Protein AF-A0A1G8S8K9-F1 (afdb_monomer)

pLDDT: mean 72.61, std 5.82, range [53.28, 82.94]

Radius of gyration: 15.84 Å; Cα contacts (8 Å, |Δi|>4): 30; chains: 1; bounding box: 36×15×46 Å

Secondary structure (DSSP, 8-state):
-HHHHHHHHHHHHHHHHHHHHHHHHHHHS-GGGS-HHHHHHHHHHHHHHHHHHHHHHHHHHHHHHHHHH-

Foldseek 3Di:
DLVVVLVVLVVQLVVLVVLLVVLVVVVVPDCVPDDPVVSVVSVVCNVCSVVSNVVSVVVNVVSVVVVVVD

Nearest PDB structures (foldseek):
  5mto-assembly1_A  TM=7.985E-01  e=4.546E+00  Homo sapiens
  8cok-assembly1_A  TM=7.612E-01  e=7.504E+00  Homo sapiens
  6zw7-assembly1_A  TM=5.038E-01  e=7.048E+00  Nostoc punctiforme

Solvent-accessible surface area (backbone atoms only — not comparable to full-atom values): 3969 Å² total; per-residue (Å²): 120,65,67,64,52,51,66,53,42,54,58,52,40,50,51,37,50,51,52,40,52,52,46,56,51,50,71,74,42,77,62,86,82,47,58,71,73,58,40,55,51,50,53,52,46,59,71,46,38,59,56,54,35,51,53,42,50,51,53,47,50,52,54,52,51,52,62,75,76,106

Sequence (70 aa):
MTELVVALLTPAVLASATMWCSLRVIVVVDLDFLPAGCRRRIEWWQAHAGYLYLACVVLAIVAIAHQITS

Structure (mmCIF, N/CA/C/O backbone):
data_AF-A0A1G8S8K9-F1
#
_entry.id   AF-A0A1G8S8K9-F1
#
loop_
_atom_site.group_PDB
_atom_site.id
_atom_site.type_symbol
_atom_site.label_atom_id
_atom_site.label_alt_id
_atom_site.label_comp_id
_atom_site.label_asym_id
_atom_site.label_entity_id
_atom_site.label_seq_id
_atom_site.pdbx_PDB_ins_code
_atom_site.Cartn_x
_atom_site.Cartn_y
_atom_site.Cartn_z
_atom_site.occupancy
_atom_site.B_iso_or_equiv
_atom_site.auth_seq_id
_atom_site.auth_comp_id
_atom_site.auth_asym_id
_atom_site.auth_atom_id
_atom_site.pdbx_PDB_model_num
ATOM 1 N N . MET A 1 1 ? -21.890 -3.845 15.933 1.00 53.28 1 MET A N 1
ATOM 2 C CA . MET A 1 1 ? -21.396 -3.270 14.655 1.00 53.28 1 MET A CA 1
ATOM 3 C C . MET A 1 1 ? -19.880 -3.044 14.646 1.00 53.28 1 MET A C 1
ATOM 5 O O . MET A 1 1 ? -19.314 -2.954 13.569 1.00 53.28 1 MET A O 1
ATOM 9 N N . THR A 1 2 ? -19.213 -2.988 15.801 1.00 58.31 2 THR A N 1
ATOM 10 C CA . THR A 1 2 ? -17.783 -2.664 15.961 1.00 58.31 2 THR A CA 1
ATOM 11 C C . THR A 1 2 ? -16.819 -3.775 15.523 1.00 58.31 2 THR A C 1
ATOM 13 O O . THR A 1 2 ? -15.854 -3.485 14.825 1.00 58.31 2 THR A O 1
ATOM 16 N N . GLU A 1 3 ? -17.103 -5.047 15.825 1.00 62.44 3 GLU A N 1
ATOM 17 C CA . GLU A 1 3 ? -16.243 -6.176 15.406 1.00 62.44 3 GLU A CA 1
ATOM 18 C C . GLU A 1 3 ? -16.143 -6.322 13.885 1.00 62.44 3 GLU A C 1
ATOM 20 O O . GLU A 1 3 ? -15.075 -6.599 13.349 1.00 62.44 3 GLU A O 1
ATOM 25 N N . LEU A 1 4 ? -17.246 -6.067 13.179 1.00 64.69 4 LEU A N 1
ATOM 26 C CA . LEU A 1 4 ? -17.318 -6.143 11.720 1.00 64.69 4 LEU A CA 1
ATOM 27 C C . LEU A 1 4 ? -16.444 -5.070 11.051 1.00 64.69 4 LEU A C 1
ATOM 29 O O . LEU A 1 4 ? -15.806 -5.338 10.039 1.00 64.69 4 LEU A O 1
ATOM 33 N N . VAL A 1 5 ? -16.375 -3.870 11.636 1.00 65.38 5 VAL A N 1
ATOM 34 C CA . VAL A 1 5 ? -15.551 -2.763 11.124 1.00 65.38 5 VAL A CA 1
ATOM 35 C C . VAL A 1 5 ? -14.066 -3.049 11.332 1.00 65.38 5 VAL A C 1
ATOM 37 O O . VAL A 1 5 ? -13.277 -2.880 10.405 1.00 65.38 5 VAL A O 1
ATOM 40 N N . VAL A 1 6 ? -13.682 -3.547 12.511 1.00 66.12 6 VAL A N 1
ATOM 41 C CA . VAL A 1 6 ? -12.292 -3.941 12.787 1.00 66.12 6 VAL A CA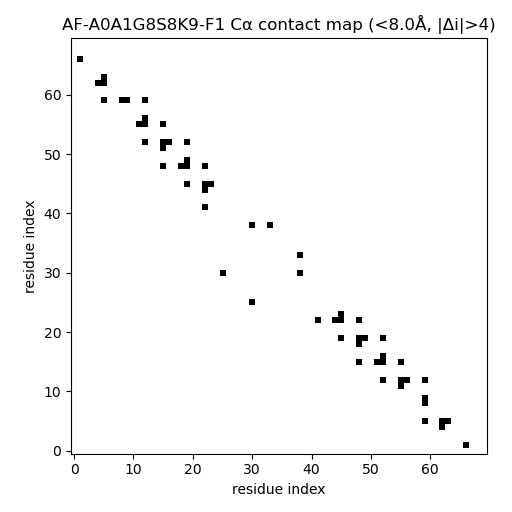 1
ATOM 42 C C . VAL A 1 6 ? -11.879 -5.106 11.887 1.00 66.12 6 VAL A C 1
ATOM 44 O O . VAL A 1 6 ? -10.841 -5.018 11.234 1.00 66.12 6 VAL A O 1
ATOM 47 N N . ALA A 1 7 ? -12.728 -6.130 11.753 1.00 67.19 7 ALA A N 1
ATOM 48 C CA . ALA A 1 7 ? -12.486 -7.285 10.887 1.00 67.19 7 ALA A CA 1
ATOM 49 C C . ALA A 1 7 ? -12.348 -6.924 9.397 1.00 67.19 7 ALA A C 1
ATOM 51 O O . ALA A 1 7 ? -11.701 -7.659 8.658 1.00 67.19 7 ALA A O 1
ATOM 52 N N . LEU A 1 8 ? -12.919 -5.800 8.949 1.00 71.00 8 LEU A N 1
ATOM 53 C CA . LEU A 1 8 ? -12.755 -5.284 7.584 1.00 71.00 8 LEU A CA 1
ATOM 54 C C . LEU A 1 8 ? -11.530 -4.367 7.440 1.00 71.00 8 LEU A C 1
ATOM 56 O O . LEU A 1 8 ? -10.890 -4.352 6.387 1.00 71.00 8 LEU A O 1
ATOM 60 N N . LEU A 1 9 ? -11.164 -3.630 8.489 1.00 70.12 9 LEU A N 1
ATOM 61 C CA . LEU A 1 9 ? -10.008 -2.732 8.475 1.00 70.12 9 LEU A CA 1
ATOM 62 C C . LEU A 1 9 ? -8.680 -3.484 8.563 1.00 70.12 9 LEU A C 1
ATOM 64 O O . LEU A 1 9 ? -7.742 -3.121 7.857 1.00 70.12 9 LEU A O 1
ATOM 68 N N . THR A 1 10 ? -8.588 -4.549 9.365 1.00 71.38 10 THR A N 1
ATOM 69 C CA . THR A 1 10 ? -7.359 -5.356 9.467 1.00 71.38 10 THR A CA 1
ATOM 70 C C . THR A 1 10 ? -6.880 -5.886 8.108 1.00 71.38 10 THR A C 1
ATOM 72 O O . THR A 1 10 ? -5.725 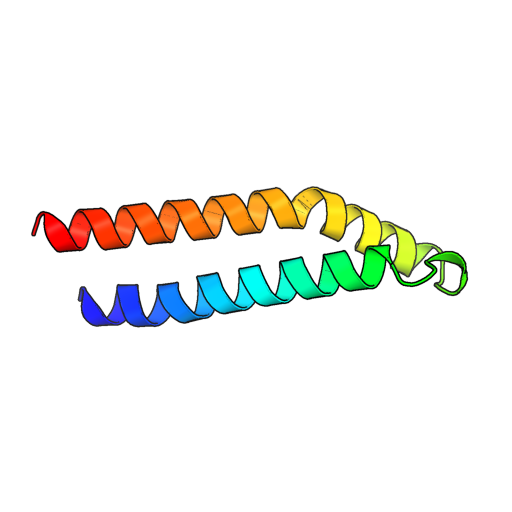-5.630 7.760 1.00 71.38 10 THR A O 1
ATOM 75 N N . PRO A 1 11 ? -7.714 -6.558 7.284 1.00 73.44 11 PRO A N 1
ATOM 76 C CA . PRO A 1 11 ? -7.283 -7.030 5.972 1.00 73.44 11 PRO A CA 1
ATOM 77 C C . PRO A 1 11 ? -7.027 -5.882 4.992 1.00 73.44 11 PRO A C 1
ATOM 79 O O . PRO A 1 11 ? -6.136 -6.008 4.158 1.00 73.44 11 PRO A O 1
ATOM 82 N N . ALA A 1 12 ? -7.730 -4.748 5.100 1.00 72.31 12 ALA A N 1
ATOM 83 C CA . ALA A 1 12 ? -7.469 -3.574 4.261 1.00 72.31 12 ALA A CA 1
ATOM 84 C C . ALA A 1 12 ? -6.087 -2.949 4.546 1.00 72.31 12 ALA A C 1
ATOM 86 O O . ALA A 1 12 ? -5.344 -2.600 3.622 1.00 72.31 12 ALA A O 1
ATOM 87 N N . VAL A 1 13 ? -5.698 -2.864 5.821 1.00 74.56 13 VAL A N 1
ATOM 88 C CA . VAL A 1 13 ? -4.352 -2.433 6.235 1.00 74.56 13 VAL A CA 1
ATOM 89 C C . VAL A 1 13 ? -3.300 -3.448 5.792 1.00 74.56 13 VAL A C 1
ATOM 91 O O . VAL A 1 13 ? -2.262 -3.067 5.259 1.00 74.56 13 VAL A O 1
ATOM 94 N N . LEU A 1 14 ? -3.574 -4.746 5.941 1.00 76.69 14 LEU A N 1
ATOM 95 C CA . LEU A 1 14 ? -2.640 -5.789 5.519 1.00 76.69 14 LEU A CA 1
ATOM 96 C C . LEU A 1 14 ? -2.435 -5.789 3.995 1.00 76.69 14 LEU A C 1
ATOM 98 O O . LEU A 1 14 ? -1.305 -5.889 3.518 1.00 76.69 14 LEU A O 1
ATOM 102 N N . ALA A 1 15 ? -3.512 -5.634 3.222 1.00 76.31 15 ALA A N 1
ATOM 103 C CA . ALA A 1 15 ? -3.473 -5.577 1.764 1.00 76.31 15 ALA A CA 1
ATOM 104 C C . ALA A 1 15 ? -2.708 -4.342 1.270 1.00 76.31 15 ALA A C 1
ATOM 106 O O . ALA A 1 15 ? -1.850 -4.462 0.395 1.00 76.31 15 ALA A O 1
ATOM 107 N N . SER A 1 16 ? -2.952 -3.173 1.869 1.00 75.25 16 SER A N 1
ATOM 108 C CA . SER A 1 16 ? -2.219 -1.943 1.540 1.00 75.25 16 SER A CA 1
ATOM 109 C C . SER A 1 16 ? -0.7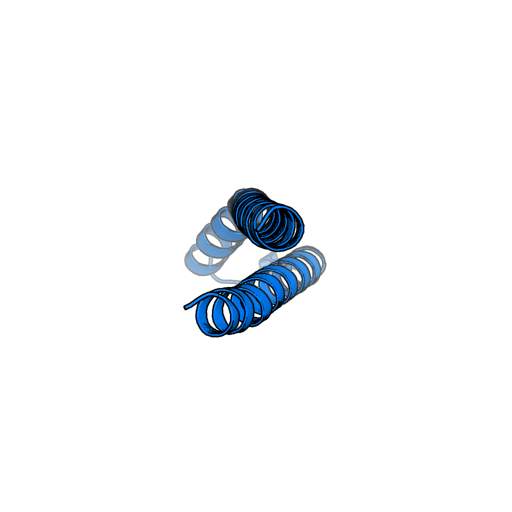38 -2.027 1.926 1.00 75.25 16 SER A C 1
ATOM 111 O O . SER A 1 16 ? 0.114 -1.632 1.130 1.00 75.25 16 SER A O 1
ATOM 113 N N . ALA A 1 17 ? -0.404 -2.625 3.076 1.00 72.81 17 ALA A N 1
ATOM 114 C CA . ALA A 1 17 ? 0.980 -2.892 3.477 1.00 72.81 17 ALA A CA 1
ATOM 115 C C . ALA A 1 17 ? 1.691 -3.850 2.504 1.00 72.81 17 ALA A C 1
ATOM 117 O O . ALA A 1 17 ? 2.815 -3.594 2.074 1.00 72.81 17 ALA A O 1
ATOM 118 N N . THR A 1 18 ? 1.019 -4.934 2.107 1.00 77.56 18 THR A N 1
ATOM 119 C CA . THR A 1 18 ? 1.560 -5.933 1.171 1.00 77.56 18 THR A CA 1
ATOM 120 C C . THR A 1 18 ? 1.775 -5.327 -0.216 1.00 77.56 18 THR A C 1
ATOM 122 O O . THR A 1 18 ? 2.806 -5.563 -0.849 1.00 77.56 18 THR A O 1
ATOM 125 N N . MET A 1 19 ? 0.839 -4.491 -0.674 1.00 75.81 19 MET A N 1
ATOM 126 C CA . MET A 1 19 ? 0.944 -3.762 -1.938 1.00 75.81 19 MET A CA 1
ATOM 127 C C . MET A 1 19 ? 2.098 -2.751 -1.913 1.00 75.81 19 MET A C 1
ATOM 129 O O . MET A 1 19 ? 2.872 -2.683 -2.867 1.00 75.81 19 MET A O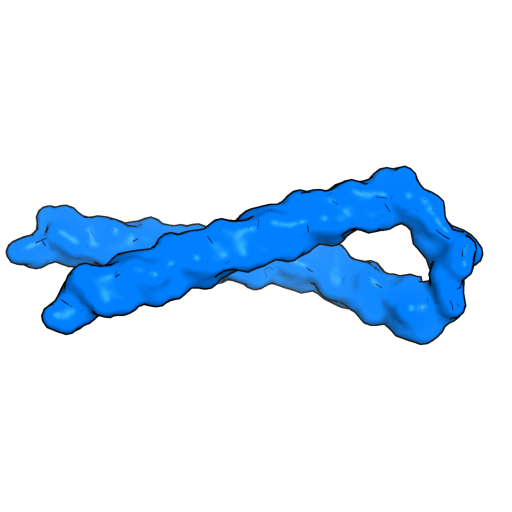 1
ATOM 133 N N . TRP A 1 20 ? 2.273 -2.025 -0.806 1.00 76.31 20 TRP A N 1
ATOM 134 C CA . TRP A 1 20 ? 3.402 -1.115 -0.600 1.00 76.31 20 TRP A CA 1
ATOM 135 C C . TRP A 1 20 ? 4.754 -1.841 -0.619 1.00 76.31 20 TRP A C 1
ATOM 137 O O . TRP A 1 20 ? 5.665 -1.430 -1.341 1.00 76.31 20 TRP A O 1
ATOM 147 N N . CYS A 1 21 ? 4.879 -2.953 0.112 1.00 73.69 21 CYS A N 1
ATOM 148 C CA . CYS A 1 21 ? 6.088 -3.779 0.109 1.00 73.69 21 CYS A CA 1
ATOM 149 C C . CYS A 1 21 ? 6.385 -4.355 -1.282 1.00 73.69 21 CYS A C 1
ATOM 151 O O . CYS A 1 21 ? 7.525 -4.299 -1.735 1.00 73.69 21 CYS A O 1
ATOM 153 N N . SER A 1 22 ? 5.366 -4.836 -1.997 1.00 72.44 22 SER A N 1
ATOM 154 C CA . SER A 1 22 ? 5.523 -5.358 -3.362 1.00 72.44 22 SER A CA 1
ATOM 155 C C . SER A 1 22 ? 6.005 -4.274 -4.331 1.00 72.44 22 SER A C 1
ATOM 157 O O . SER A 1 22 ? 6.897 -4.519 -5.139 1.00 72.44 22 SER A O 1
ATOM 159 N N . LEU A 1 23 ? 5.487 -3.047 -4.213 1.00 71.31 23 LEU A N 1
ATOM 160 C CA . LEU A 1 23 ? 5.935 -1.911 -5.023 1.00 71.31 23 LEU A CA 1
ATOM 161 C C . LEU A 1 23 ? 7.370 -1.489 -4.693 1.00 71.31 23 LEU A C 1
ATOM 163 O O . LEU A 1 23 ? 8.116 -1.160 -5.610 1.00 71.31 23 LEU A O 1
ATOM 167 N N . ARG A 1 24 ? 7.784 -1.550 -3.420 1.00 71.06 24 ARG A N 1
ATOM 168 C CA . ARG A 1 24 ? 9.182 -1.332 -3.003 1.00 71.06 24 ARG A CA 1
ATOM 169 C C . ARG A 1 24 ? 10.125 -2.385 -3.580 1.00 71.06 24 ARG A C 1
ATOM 171 O O . ARG A 1 24 ? 11.216 -2.027 -4.002 1.00 71.06 24 ARG A O 1
ATOM 178 N N . VAL A 1 25 ? 9.707 -3.649 -3.641 1.00 69.88 25 VAL A N 1
ATOM 179 C CA . VAL A 1 25 ? 10.483 -4.709 -4.307 1.00 69.88 25 VAL A CA 1
ATOM 180 C C . VAL A 1 25 ? 10.593 -4.425 -5.805 1.00 69.88 25 VAL A C 1
ATOM 182 O O . VAL A 1 25 ? 11.680 -4.529 -6.357 1.00 69.88 25 VAL A O 1
ATOM 185 N N . ILE A 1 26 ? 9.514 -3.967 -6.448 1.00 67.00 26 ILE A N 1
ATOM 186 C CA . ILE A 1 26 ? 9.523 -3.571 -7.866 1.00 67.00 26 ILE A CA 1
ATOM 187 C C . ILE A 1 26 ? 10.451 -2.372 -8.133 1.00 67.00 26 ILE A C 1
ATOM 189 O O . ILE A 1 26 ? 10.998 -2.290 -9.220 1.00 67.00 26 ILE A O 1
ATOM 193 N N . VAL A 1 27 ? 10.684 -1.470 -7.169 1.00 63.56 27 VAL A N 1
ATOM 194 C CA . VAL A 1 27 ? 11.707 -0.403 -7.301 1.00 63.56 27 VAL A CA 1
ATOM 195 C C . VAL A 1 27 ? 13.128 -0.981 -7.391 1.00 63.56 27 VAL A C 1
ATOM 197 O O . VAL A 1 27 ? 13.990 -0.373 -8.013 1.00 63.56 27 VAL A O 1
ATOM 200 N N . VAL A 1 28 ? 13.384 -2.137 -6.768 1.00 63.75 28 VAL A N 1
ATOM 201 C CA . VAL A 1 28 ? 14.691 -2.822 -6.811 1.00 63.75 28 VAL A CA 1
ATOM 202 C C . VAL A 1 28 ? 14.841 -3.663 -8.085 1.00 63.75 28 VAL A C 1
ATOM 204 O O . VAL A 1 28 ? 15.959 -3.947 -8.509 1.00 63.75 28 VAL A O 1
ATOM 207 N N . VAL A 1 29 ? 13.726 -4.062 -8.702 1.00 67.06 29 VAL A N 1
ATOM 208 C CA . VAL A 1 29 ? 13.718 -4.784 -9.976 1.00 67.06 29 VAL A CA 1
ATOM 209 C C . VAL A 1 29 ? 13.850 -3.782 -11.116 1.00 67.06 29 VAL A C 1
ATOM 211 O O . VAL A 1 29 ? 13.116 -2.801 -11.186 1.00 67.06 29 VAL A O 1
ATOM 214 N N . ASP A 1 30 ? 14.785 -4.045 -12.021 1.00 65.31 30 ASP A N 1
ATOM 215 C CA . ASP A 1 30 ? 15.094 -3.152 -13.130 1.00 65.31 30 ASP A CA 1
ATOM 216 C C . ASP A 1 30 ? 13.864 -2.948 -14.039 1.00 65.31 30 ASP A C 1
ATOM 218 O O . ASP A 1 30 ? 13.392 -3.873 -14.711 1.00 65.31 30 ASP A O 1
ATOM 222 N N . LEU A 1 31 ? 13.296 -1.737 -14.018 1.00 68.00 31 LEU A N 1
ATOM 223 C CA . LEU A 1 31 ? 12.064 -1.389 -14.741 1.00 68.00 31 LEU A CA 1
ATOM 224 C C . LEU A 1 31 ? 12.277 -1.288 -16.259 1.00 68.00 31 LEU A C 1
ATOM 226 O O . LEU A 1 31 ? 11.302 -1.178 -17.006 1.00 68.00 31 LEU A O 1
ATOM 230 N N . ASP A 1 32 ? 13.527 -1.342 -16.716 1.00 68.19 32 ASP A N 1
ATOM 231 C CA . ASP A 1 32 ? 13.903 -1.212 -18.124 1.00 68.19 32 ASP A CA 1
ATOM 232 C C . ASP A 1 32 ? 13.481 -2.417 -18.982 1.00 68.19 32 ASP A C 1
ATOM 234 O O . ASP A 1 32 ? 13.351 -2.295 -20.200 1.00 68.19 32 ASP A O 1
ATOM 238 N N . PHE A 1 33 ? 13.159 -3.558 -18.363 1.00 72.12 33 PHE A N 1
ATOM 239 C CA . PHE A 1 33 ? 12.603 -4.723 -19.064 1.00 72.12 33 PHE A CA 1
ATOM 240 C C . PHE A 1 33 ? 11.094 -4.619 -19.342 1.00 72.12 33 PHE A C 1
ATOM 242 O O . PHE A 1 33 ? 10.530 -5.481 -20.021 1.00 72.12 33 PHE A O 1
ATOM 249 N N . LEU A 1 34 ? 10.411 -3.594 -18.821 1.00 74.44 34 LEU A N 1
ATOM 250 C CA . LEU A 1 34 ? 8.962 -3.457 -18.948 1.00 74.44 34 LEU A CA 1
ATOM 251 C C . LEU A 1 34 ? 8.561 -2.562 -20.133 1.00 74.44 34 LEU A C 1
ATOM 253 O O . LEU A 1 34 ? 9.183 -1.528 -20.383 1.00 74.44 34 LEU A O 1
ATOM 257 N N . PRO A 1 35 ? 7.448 -2.876 -20.823 1.00 82.94 35 PRO A N 1
ATOM 258 C CA . PRO A 1 35 ? 6.874 -1.983 -21.824 1.00 82.94 35 PRO A CA 1
ATOM 259 C C . PRO A 1 35 ? 6.570 -0.603 -21.222 1.00 82.94 35 PRO A C 1
ATOM 261 O O . PRO A 1 35 ? 6.049 -0.508 -20.107 1.00 82.94 35 PRO A O 1
ATOM 264 N N . ALA A 1 36 ? 6.798 0.474 -21.980 1.00 80.81 36 ALA A N 1
ATOM 265 C CA . ALA A 1 36 ? 6.640 1.857 -21.504 1.00 80.81 36 ALA A CA 1
ATOM 266 C C . ALA A 1 36 ? 5.263 2.157 -20.863 1.00 80.81 36 ALA A C 1
ATOM 268 O O . ALA A 1 36 ? 5.162 2.945 -19.921 1.00 80.81 36 ALA A O 1
ATOM 269 N N . GLY A 1 37 ? 4.195 1.500 -21.336 1.00 78.50 37 GLY A N 1
ATOM 270 C CA . GLY A 1 37 ? 2.851 1.620 -20.757 1.00 78.50 37 GLY A CA 1
ATOM 271 C C . GLY A 1 37 ? 2.712 0.988 -19.365 1.00 78.50 37 GLY A C 1
ATOM 272 O O . GLY A 1 37 ? 2.018 1.536 -18.507 1.00 78.50 37 GLY A O 1
ATOM 273 N N . CYS A 1 38 ? 3.396 -0.132 -19.117 1.00 78.69 38 CYS A N 1
ATOM 274 C CA . CYS A 1 38 ? 3.454 -0.781 -17.806 1.00 78.69 38 CYS A CA 1
ATOM 275 C C . CYS A 1 38 ? 4.322 0.027 -16.842 1.00 78.69 38 CYS A C 1
ATOM 277 O O . CYS A 1 38 ? 3.915 0.253 -15.703 1.00 78.69 38 CYS A O 1
ATOM 279 N N . ARG A 1 39 ? 5.458 0.541 -17.329 1.00 79.25 39 ARG A N 1
ATOM 280 C CA . ARG A 1 39 ? 6.368 1.389 -16.555 1.00 79.25 39 ARG A CA 1
ATOM 281 C C . ARG A 1 39 ? 5.665 2.626 -15.993 1.00 79.25 39 ARG A C 1
ATOM 283 O O . ARG A 1 39 ? 5.677 2.822 -14.784 1.00 79.25 39 ARG A O 1
ATOM 290 N N . ARG A 1 40 ? 4.950 3.393 -16.828 1.00 80.56 40 ARG A N 1
ATOM 291 C CA . ARG A 1 40 ? 4.198 4.579 -16.366 1.00 80.56 40 ARG A CA 1
ATOM 292 C C . ARG A 1 40 ? 3.144 4.257 -15.308 1.00 80.56 40 ARG A C 1
ATOM 294 O O . ARG A 1 40 ? 2.959 5.036 -14.378 1.00 80.56 40 ARG A O 1
ATOM 301 N N . ARG A 1 41 ? 2.435 3.126 -15.435 1.00 80.06 41 ARG A N 1
ATOM 302 C CA . ARG A 1 41 ? 1.478 2.704 -14.398 1.00 80.06 41 ARG A CA 1
ATOM 303 C C . ARG A 1 41 ? 2.193 2.392 -13.095 1.00 80.06 41 ARG A C 1
ATOM 305 O O . ARG A 1 41 ? 1.725 2.826 -12.054 1.00 80.06 41 ARG A O 1
ATOM 312 N N . ILE A 1 42 ? 3.296 1.655 -13.149 1.00 76.50 42 ILE A N 1
ATOM 313 C CA . ILE A 1 42 ? 4.063 1.279 -11.958 1.00 76.50 42 ILE A CA 1
ATOM 314 C C . ILE A 1 42 ? 4.643 2.517 -11.273 1.00 76.50 42 ILE A C 1
ATOM 316 O O . ILE A 1 42 ? 4.491 2.640 -10.065 1.00 76.50 42 ILE A O 1
ATOM 320 N N . GLU A 1 43 ? 5.207 3.465 -12.022 1.00 78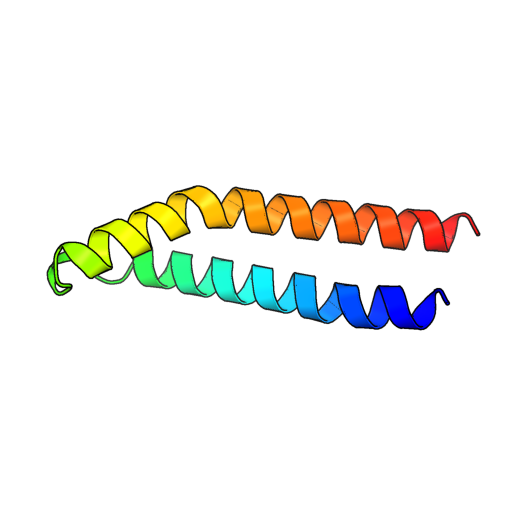.62 43 GLU A N 1
ATOM 321 C CA . GLU A 1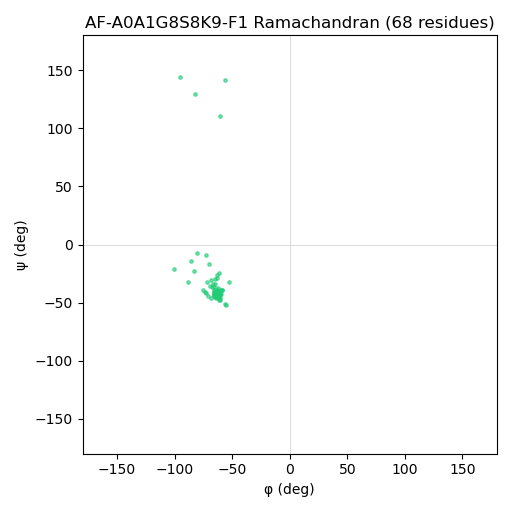 43 ? 5.693 4.746 -11.486 1.00 78.62 43 GLU A CA 1
ATOM 322 C C . GLU A 1 43 ? 4.559 5.542 -10.816 1.00 78.62 43 GLU A C 1
ATOM 324 O O . GLU A 1 43 ? 4.721 6.052 -9.706 1.00 78.62 43 GLU A O 1
ATOM 329 N N . TRP A 1 44 ? 3.373 5.589 -11.435 1.00 82.06 44 TRP A N 1
ATOM 330 C CA . TRP A 1 44 ? 2.198 6.219 -10.830 1.00 82.06 44 TRP A CA 1
ATOM 331 C C . TRP A 1 44 ? 1.772 5.512 -9.536 1.00 82.06 44 TRP A C 1
ATOM 333 O O . TRP A 1 44 ? 1.545 6.171 -8.521 1.00 82.06 44 TRP A O 1
ATOM 343 N N . TRP A 1 45 ? 1.716 4.177 -9.540 1.00 75.06 45 TRP A N 1
ATOM 344 C CA . TRP A 1 45 ? 1.404 3.384 -8.351 1.00 75.06 45 TRP A CA 1
ATOM 345 C C . TRP A 1 45 ? 2.452 3.571 -7.252 1.00 75.06 45 TRP A C 1
ATOM 347 O O . TRP A 1 45 ? 2.075 3.717 -6.097 1.00 75.06 45 TRP A O 1
ATOM 357 N N . GLN A 1 46 ? 3.743 3.639 -7.577 1.00 75.00 46 GLN A N 1
ATOM 358 C CA . GLN A 1 46 ? 4.815 3.902 -6.610 1.00 75.00 46 GLN A CA 1
ATOM 359 C C . GLN A 1 46 ? 4.677 5.286 -5.966 1.00 75.00 46 GLN A C 1
ATOM 361 O O . GLN A 1 46 ? 4.810 5.406 -4.748 1.00 75.00 46 GLN A O 1
ATOM 366 N N . ALA A 1 47 ? 4.351 6.312 -6.757 1.00 78.25 47 ALA A N 1
ATOM 367 C CA . ALA A 1 47 ? 4.140 7.666 -6.251 1.00 78.25 47 ALA A CA 1
ATOM 368 C C . ALA A 1 47 ? 2.924 7.766 -5.310 1.00 78.25 47 ALA A C 1
ATOM 370 O O . ALA A 1 47 ? 2.956 8.522 -4.341 1.00 78.25 47 ALA A O 1
ATOM 371 N N . HIS A 1 48 ? 1.864 6.989 -5.560 1.00 77.69 48 HIS A N 1
ATOM 372 C CA . HIS A 1 48 ? 0.598 7.101 -4.824 1.00 77.69 48 HIS A CA 1
ATOM 373 C C . HIS A 1 48 ? 0.404 6.050 -3.726 1.00 77.69 48 HIS A C 1
ATOM 375 O O . HIS A 1 48 ? -0.360 6.284 -2.789 1.00 77.69 48 HIS A O 1
ATOM 381 N N . ALA A 1 49 ? 1.104 4.916 -3.781 1.00 71.69 49 ALA A N 1
ATOM 382 C CA . ALA A 1 49 ? 0.936 3.836 -2.810 1.00 71.69 49 ALA A CA 1
ATOM 383 C C . ALA A 1 49 ? 1.321 4.251 -1.384 1.00 71.69 49 ALA A C 1
ATOM 385 O O . ALA A 1 49 ? 0.762 3.720 -0.428 1.00 71.69 49 ALA A O 1
ATOM 386 N N . GLY A 1 50 ? 2.212 5.236 -1.236 1.00 71.25 50 GLY A N 1
ATOM 387 C CA . GLY A 1 50 ? 2.612 5.754 0.071 1.00 71.25 50 GLY A CA 1
ATOM 388 C C . GLY A 1 50 ? 1.470 6.505 0.736 1.00 71.25 50 GLY A C 1
ATOM 389 O O . GLY A 1 50 ? 1.157 6.246 1.892 1.00 71.25 50 GLY A O 1
ATOM 390 N N . TYR A 1 51 ? 0.792 7.368 -0.024 1.00 75.62 51 TYR A N 1
ATOM 391 C CA . TYR A 1 51 ? -0.393 8.090 0.436 1.00 75.62 51 TYR A CA 1
ATOM 392 C C . TYR A 1 51 ? -1.555 7.145 0.749 1.00 75.62 51 TYR A C 1
ATOM 394 O O . TYR A 1 51 ? -2.244 7.330 1.749 1.00 75.62 51 TYR A O 1
ATOM 402 N N . LEU A 1 52 ? -1.740 6.110 -0.075 1.00 71.56 52 LEU A N 1
ATOM 403 C CA . LEU A 1 52 ? -2.794 5.112 0.103 1.00 71.56 52 LEU A CA 1
ATOM 404 C C . LEU A 1 52 ? -2.569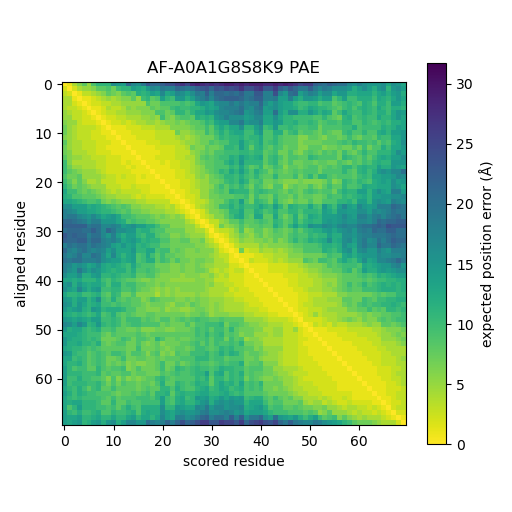 4.284 1.378 1.00 71.56 52 LEU A C 1
ATOM 406 O O . LEU A 1 52 ? -3.492 4.112 2.171 1.00 71.56 52 LEU A O 1
ATOM 410 N N . TYR A 1 53 ? -1.326 3.865 1.629 1.00 71.25 53 TYR A N 1
ATOM 411 C CA . TYR A 1 53 ? -0.935 3.215 2.880 1.00 71.25 53 TYR A CA 1
ATOM 412 C C . TYR A 1 53 ? -1.162 4.128 4.093 1.00 71.25 53 TYR A C 1
ATOM 414 O O . TYR A 1 53 ? -1.785 3.714 5.069 1.00 71.25 53 TYR A O 1
ATOM 422 N N . LEU A 1 54 ? -0.719 5.387 4.021 1.00 74.06 54 LEU A N 1
ATOM 423 C CA . LEU A 1 54 ? -0.863 6.355 5.112 1.00 74.06 54 LEU A CA 1
ATOM 424 C C . LEU A 1 54 ? -2.340 6.608 5.454 1.00 74.06 54 LEU A C 1
ATOM 426 O O . LEU A 1 54 ? -2.704 6.600 6.627 1.00 74.06 54 LEU A O 1
ATOM 430 N N . ALA A 1 55 ? -3.202 6.746 4.442 1.00 77.25 55 ALA A N 1
ATOM 431 C CA . ALA A 1 55 ? -4.643 6.894 4.628 1.00 77.25 55 ALA A CA 1
ATOM 432 C C . ALA A 1 55 ? -5.273 5.662 5.304 1.00 77.25 55 ALA A C 1
ATOM 434 O O . ALA A 1 55 ? -6.050 5.811 6.248 1.00 77.25 55 ALA A O 1
ATOM 435 N N . CYS A 1 56 ? -4.907 4.447 4.878 1.00 75.94 56 CYS A N 1
ATOM 436 C CA . CYS A 1 56 ? -5.385 3.210 5.501 1.00 75.94 56 CYS A CA 1
ATOM 437 C C . CYS A 1 56 ? -4.929 3.077 6.962 1.00 75.94 56 CYS A C 1
ATOM 439 O O . CYS A 1 56 ? -5.729 2.704 7.819 1.00 75.94 56 CYS A O 1
ATOM 441 N N . VAL A 1 57 ? -3.673 3.419 7.264 1.00 75.25 57 VAL A N 1
ATOM 442 C CA . VAL A 1 57 ? -3.140 3.395 8.635 1.00 75.25 57 VAL A CA 1
ATOM 443 C C . VAL A 1 57 ? -3.856 4.412 9.523 1.00 75.25 57 VAL A C 1
ATOM 445 O O . VAL A 1 57 ? -4.250 4.069 10.634 1.00 75.25 57 VAL A O 1
ATOM 448 N N . VAL A 1 58 ? -4.085 5.636 9.039 1.00 80.31 58 VAL A N 1
ATOM 449 C CA . VAL A 1 58 ? -4.821 6.665 9.794 1.00 80.31 58 VAL A CA 1
ATOM 450 C C . VAL A 1 58 ? -6.244 6.203 10.101 1.00 80.31 58 VAL A C 1
ATOM 452 O O . VAL A 1 58 ? -6.671 6.292 11.249 1.00 80.31 58 VAL A O 1
ATOM 455 N N . LEU A 1 59 ? -6.962 5.653 9.117 1.00 79.12 59 LEU A N 1
ATOM 456 C CA . LEU A 1 59 ? -8.309 5.114 9.332 1.00 79.12 59 LEU A CA 1
ATOM 457 C C . LEU A 1 59 ? -8.319 3.975 10.358 1.00 79.12 59 LEU A C 1
ATOM 459 O O . LEU A 1 59 ? -9.213 3.918 11.201 1.00 79.12 59 LEU A O 1
ATOM 463 N N . ALA A 1 60 ? -7.313 3.101 10.328 1.00 72.75 60 ALA A N 1
ATOM 464 C CA . ALA A 1 60 ? -7.179 2.027 11.303 1.00 72.75 60 ALA A CA 1
ATOM 465 C C . ALA A 1 60 ? -6.905 2.555 12.718 1.00 72.75 60 ALA A C 1
ATOM 467 O O . ALA A 1 60 ? -7.546 2.106 13.664 1.00 72.75 60 ALA A O 1
ATOM 468 N N . ILE A 1 61 ? -6.016 3.545 12.868 1.00 76.50 61 ILE A N 1
ATOM 469 C CA . ILE A 1 61 ? -5.746 4.195 14.160 1.00 76.50 61 ILE A CA 1
ATOM 470 C C . ILE A 1 61 ? -7.012 4.867 14.696 1.00 76.50 61 ILE A C 1
ATOM 472 O O . ILE A 1 61 ? -7.335 4.693 15.867 1.00 76.50 61 ILE A O 1
ATOM 476 N N . VAL A 1 62 ? -7.753 5.594 13.853 1.00 77.38 62 VAL A N 1
ATOM 477 C CA . VAL A 1 62 ? -9.010 6.253 14.245 1.00 77.38 62 VAL A CA 1
ATOM 478 C C . VAL A 1 62 ? -10.051 5.228 14.696 1.00 77.38 62 VAL A C 1
ATOM 480 O O . VAL A 1 62 ? -10.700 5.431 15.720 1.00 77.38 62 VAL A O 1
ATOM 483 N N . ALA A 1 63 ? -10.186 4.107 13.984 1.00 74.00 63 ALA A N 1
ATOM 484 C CA . ALA A 1 63 ? -11.111 3.043 14.3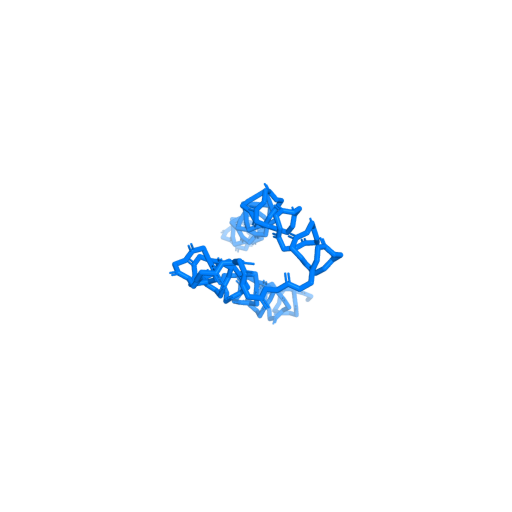63 1.00 74.00 63 ALA A CA 1
ATOM 485 C C . ALA A 1 63 ? -10.732 2.377 15.696 1.00 74.00 63 ALA A C 1
ATOM 487 O O . ALA A 1 63 ? -11.604 2.153 16.534 1.00 74.00 63 ALA A O 1
ATOM 488 N N . ILE A 1 64 ? -9.440 2.112 15.923 1.00 73.44 64 ILE A N 1
ATOM 489 C CA . ILE A 1 64 ? -8.940 1.564 17.194 1.00 73.44 64 ILE A CA 1
ATOM 490 C C . ILE A 1 64 ? -9.137 2.575 18.332 1.00 73.44 64 ILE A C 1
ATOM 492 O O . ILE A 1 64 ? -9.597 2.207 19.409 1.00 73.44 64 ILE A O 1
ATOM 496 N N . ALA A 1 65 ? -8.836 3.856 18.104 1.00 72.06 65 ALA A N 1
ATOM 497 C CA . ALA A 1 65 ? -9.023 4.909 19.099 1.00 72.06 65 ALA A CA 1
ATOM 498 C C . ALA A 1 65 ? -10.496 5.043 19.505 1.00 72.06 65 ALA A C 1
ATOM 500 O O . ALA A 1 65 ? -10.795 5.090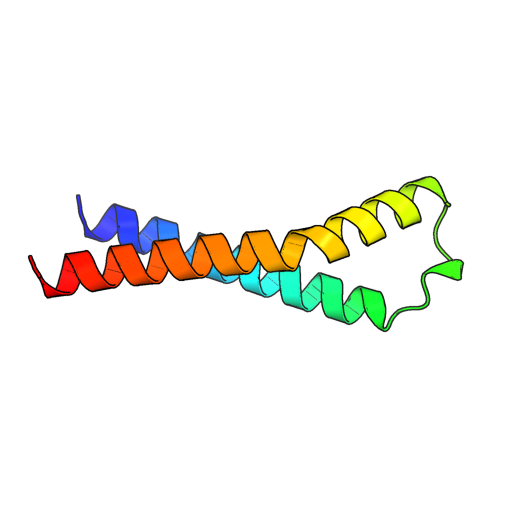 20.696 1.00 72.06 65 ALA A O 1
ATOM 501 N N . HIS A 1 66 ? -11.414 5.008 18.531 1.00 73.50 66 HIS A N 1
ATOM 502 C CA . HIS A 1 66 ? -12.849 4.986 18.802 1.00 73.50 66 HIS A CA 1
ATOM 503 C C . HIS A 1 66 ? -13.245 3.770 19.654 1.00 73.50 66 HIS A C 1
ATOM 505 O O . HIS A 1 66 ? -14.088 3.899 20.541 1.00 73.50 66 HIS A O 1
ATOM 511 N N . GLN A 1 67 ? -12.648 2.601 19.411 1.00 67.06 67 GLN A N 1
ATOM 512 C CA . GLN A 1 67 ? -12.928 1.382 20.173 1.00 67.06 67 GLN A CA 1
ATOM 513 C C . GLN A 1 67 ? -12.468 1.472 21.635 1.00 67.06 67 GLN A C 1
ATOM 515 O O . GLN A 1 67 ? -13.116 0.905 22.505 1.00 67.06 67 GLN A O 1
ATOM 520 N N . ILE A 1 68 ? -11.369 2.176 21.919 1.00 69.12 68 ILE A N 1
ATOM 521 C CA . ILE A 1 68 ? -10.872 2.371 23.293 1.00 69.12 68 ILE A CA 1
ATOM 522 C C . ILE A 1 68 ? -11.773 3.339 24.073 1.00 69.12 68 ILE A C 1
ATOM 524 O O . ILE A 1 68 ? -11.901 3.221 25.289 1.00 69.12 68 ILE A O 1
ATOM 528 N N . THR A 1 69 ? -12.378 4.312 23.388 1.00 72.38 69 THR A N 1
ATOM 529 C CA . THR A 1 69 ? -13.219 5.344 24.015 1.00 72.38 69 THR A CA 1
ATOM 530 C C . THR A 1 69 ? -14.684 4.948 24.218 1.00 72.38 69 THR A C 1
ATOM 532 O O . THR A 1 69 ? -15.387 5.668 24.923 1.00 72.38 69 THR A O 1
ATOM 535 N N . SER A 1 70 ? -15.157 3.867 23.585 1.00 58.16 70 SER A N 1
ATOM 536 C CA . SER A 1 70 ? -16.536 3.355 23.695 1.00 58.16 70 SER A CA 1
ATOM 537 C C . SER A 1 70 ? -16.655 2.244 24.725 1.00 58.16 70 SER A C 1
ATOM 539 O O . SER A 1 70 ? -17.627 2.276 25.506 1.00 58.16 70 SER A O 1
#

Mean predicted aligned error: 8.72 Å

Organism: NCBI:txid128104